Protein AF-A0A314Z401-F1 (afdb_monomer_lite)

Foldseek 3Di:
DDDDPPPPPVLPDPPPPDVVSVVVVVVVVVVQQADADWDQDPVPRDTDHDDPDGNVVVVVVVVVVVVVVVVVVCCVDPNNVVVVVVVPD

Sequence (89 aa):
MVQDDTLEETVSSVDIARQKNLNNLVKVGEELLKKLVSRVNSQTGIYEPAHQDTNEEALVRVAQILSRERKVREMRSPHGKAVAASNSN

pLDDT: mean 77.55, std 16.7, range [36.12, 97.12]

Radius of gyration: 20.81 Å; chains: 1; bounding box: 50×36×48 Å

Organism: NCBI:txid2094558

Structure (mmCIF, N/CA/C/O backbone):
data_AF-A0A314Z401-F1
#
_entry.id   AF-A0A314Z401-F1
#
loop_
_atom_site.group_PDB
_atom_site.id
_atom_site.type_symbol
_atom_site.label_atom_id
_atom_site.label_alt_id
_atom_site.label_comp_id
_atom_site.label_asym_id
_atom_site.label_entity_id
_atom_site.label_seq_id
_atom_site.pdbx_PDB_ins_code
_atom_site.Cartn_x
_atom_site.Cartn_y
_atom_site.Cartn_z
_atom_site.occupancy
_atom_site.B_iso_or_equiv
_atom_site.auth_seq_id
_atom_site.auth_comp_id
_atom_site.auth_asym_id
_atom_site.auth_atom_id
_atom_site.pdbx_PDB_model_num
ATOM 1 N N . MET A 1 1 ? -6.021 -7.043 -3.466 1.00 36.12 1 MET A N 1
ATOM 2 C CA . MET A 1 1 ? -7.301 -6.753 -2.796 1.00 36.12 1 MET A CA 1
ATOM 3 C C . MET A 1 1 ? -6.955 -6.541 -1.335 1.00 36.12 1 MET A C 1
ATOM 5 O O . MET A 1 1 ? -6.380 -7.448 -0.752 1.00 36.12 1 MET A O 1
ATOM 9 N N . VAL A 1 2 ? -7.132 -5.327 -0.818 1.00 40.97 2 VAL A N 1
ATOM 10 C CA . VAL A 1 2 ? -6.918 -5.006 0.601 1.00 40.97 2 VAL A CA 1
ATOM 11 C C . VAL A 1 2 ? -8.305 -4.940 1.219 1.00 40.97 2 VAL A C 1
ATOM 13 O O . VAL A 1 2 ? -9.143 -4.179 0.743 1.00 40.97 2 VAL A O 1
ATOM 16 N N . GLN A 1 3 ? -8.555 -5.791 2.204 1.00 56.72 3 GLN A N 1
ATOM 17 C CA . GLN A 1 3 ? -9.789 -5.830 2.975 1.00 56.72 3 GLN A CA 1
ATOM 18 C C . GLN A 1 3 ? -9.372 -6.111 4.423 1.00 56.72 3 GLN A C 1
ATOM 20 O O . GLN A 1 3 ? -8.444 -6.884 4.651 1.00 56.72 3 GLN A O 1
ATOM 25 N N . ASP A 1 4 ? -9.944 -5.375 5.370 1.00 58.44 4 ASP A N 1
ATOM 26 C CA . ASP A 1 4 ? -9.690 -5.531 6.804 1.00 58.44 4 ASP A CA 1
ATOM 27 C C . ASP A 1 4 ? -11.014 -5.971 7.431 1.00 58.44 4 ASP A C 1
ATOM 29 O O . ASP A 1 4 ? -11.998 -5.230 7.389 1.00 58.44 4 ASP A O 1
ATOM 33 N N . ASP A 1 5 ? -11.038 -7.194 7.957 1.00 61.59 5 ASP A N 1
ATOM 34 C CA . ASP A 1 5 ? -12.244 -7.836 8.494 1.00 61.59 5 ASP A CA 1
ATOM 35 C C . ASP A 1 5 ? -12.525 -7.442 9.955 1.00 61.59 5 ASP A C 1
ATOM 37 O O . ASP A 1 5 ? -13.475 -7.925 10.567 1.00 61.59 5 ASP A O 1
ATOM 41 N N . THR A 1 6 ? -11.723 -6.535 10.522 1.00 59.06 6 THR A N 1
ATOM 42 C CA . THR A 1 6 ? -11.894 -6.003 11.886 1.00 59.06 6 THR A CA 1
ATOM 43 C C . THR A 1 6 ? -12.724 -4.716 11.929 1.00 59.06 6 THR A C 1
ATOM 45 O O . THR A 1 6 ? -12.754 -4.017 12.942 1.00 59.06 6 THR A O 1
ATOM 48 N N . LEU A 1 7 ? -13.390 -4.364 10.827 1.00 57.16 7 LEU A N 1
ATOM 49 C CA . LEU A 1 7 ? -14.297 -3.223 10.776 1.00 57.16 7 LEU A CA 1
ATOM 50 C C . LEU A 1 7 ? -15.582 -3.563 11.540 1.00 57.16 7 LEU A C 1
ATOM 52 O O . LEU A 1 7 ? -16.440 -4.286 11.037 1.00 57.16 7 LEU A O 1
ATOM 56 N N . GLU A 1 8 ? -15.707 -3.038 12.763 1.00 58.25 8 GLU A N 1
ATOM 57 C CA . GLU A 1 8 ? -16.935 -3.138 13.558 1.00 58.25 8 GLU A CA 1
ATOM 58 C C . GLU A 1 8 ? -18.163 -2.720 12.734 1.00 58.25 8 GLU A C 1
ATOM 60 O O . GLU A 1 8 ? -18.116 -1.773 11.943 1.00 58.25 8 GLU A O 1
ATOM 65 N N . GLU A 1 9 ? -19.273 -3.420 12.978 1.00 54.22 9 GLU A N 1
ATOM 66 C CA . GLU A 1 9 ? -20.586 -3.370 12.313 1.00 54.22 9 GLU A CA 1
ATOM 67 C C . GLU A 1 9 ? -21.040 -1.957 11.880 1.00 54.22 9 GLU A C 1
ATOM 69 O O . GLU A 1 9 ? -21.622 -1.778 10.809 1.00 54.22 9 GLU A O 1
ATOM 74 N N . THR A 1 10 ? -20.671 -0.925 12.643 1.00 50.31 10 THR A N 1
ATOM 75 C CA . THR A 1 10 ? -20.983 0.492 12.398 1.00 50.31 10 THR A CA 1
ATOM 76 C C . THR A 1 10 ? -20.290 1.119 11.174 1.00 50.31 10 THR A C 1
ATOM 78 O O . THR A 1 10 ? -20.779 2.118 10.648 1.00 50.31 10 THR A O 1
ATOM 81 N N . VAL A 1 11 ? -19.165 0.568 10.708 1.00 51.50 11 VAL A N 1
ATOM 82 C CA . VAL A 1 11 ? -18.390 1.096 9.562 1.00 51.50 11 VAL A CA 1
ATOM 83 C C . VAL A 1 11 ? -18.789 0.412 8.244 1.00 51.50 11 VAL A C 1
ATOM 85 O O . VAL A 1 11 ? -18.508 0.931 7.165 1.00 51.50 11 VAL A O 1
ATOM 88 N N . SER A 1 12 ? -19.507 -0.716 8.323 1.00 50.03 12 SER A N 1
ATOM 89 C CA . SER A 1 12 ? -19.960 -1.512 7.168 1.00 50.03 12 SER A CA 1
ATOM 90 C C . SER A 1 12 ? -21.236 -0.984 6.492 1.00 50.03 12 SER A C 1
ATOM 92 O O . SER A 1 12 ? -21.604 -1.441 5.409 1.00 50.03 12 SER A O 1
ATOM 94 N N . SER A 1 13 ? -21.916 -0.005 7.101 1.00 51.62 13 SER A N 1
ATOM 95 C CA . SER A 1 13 ? -23.125 0.582 6.529 1.00 51.62 13 SER A CA 1
ATOM 96 C C . SER A 1 13 ? -22.776 1.565 5.414 1.00 51.62 13 SER A C 1
ATOM 98 O O . SER A 1 13 ? -22.311 2.685 5.645 1.00 51.62 13 SER A O 1
ATOM 100 N N . VAL A 1 14 ? -23.076 1.136 4.190 1.00 52.72 14 VAL A N 1
ATOM 101 C CA . VAL A 1 14 ? -23.021 1.916 2.945 1.00 52.72 14 VAL A CA 1
ATOM 102 C C . VAL A 1 14 ? -23.888 3.197 3.022 1.00 52.72 14 VAL A C 1
ATOM 104 O O . VAL A 1 14 ? -23.720 4.093 2.201 1.00 52.72 14 VAL A O 1
ATOM 107 N N . ASP A 1 15 ? -24.733 3.344 4.057 1.00 49.53 15 ASP A N 1
ATOM 108 C CA . ASP A 1 15 ? -25.685 4.448 4.264 1.00 49.53 15 ASP A CA 1
ATOM 109 C C . ASP A 1 15 ? -25.309 5.455 5.382 1.00 49.53 15 ASP A C 1
ATOM 111 O O . ASP A 1 15 ? -26.126 6.275 5.807 1.00 49.53 15 ASP A O 1
ATOM 115 N N . ILE A 1 16 ? -24.061 5.457 5.878 1.00 50.88 16 ILE A N 1
ATOM 116 C CA . ILE A 1 16 ? -23.593 6.431 6.890 1.00 50.88 16 ILE A CA 1
ATOM 117 C C . ILE A 1 16 ? -22.398 7.227 6.352 1.00 50.88 16 ILE A C 1
ATOM 119 O O . ILE A 1 16 ? -21.305 7.241 6.921 1.00 50.88 16 ILE A O 1
ATOM 123 N N . ALA A 1 17 ? -22.600 7.969 5.265 1.00 54.78 17 ALA A N 1
ATOM 124 C CA . ALA A 1 17 ? -21.662 8.996 4.804 1.00 54.78 17 ALA A CA 1
ATOM 125 C C . ALA A 1 17 ? -21.725 10.269 5.684 1.00 54.78 17 ALA A C 1
ATOM 127 O O . ALA A 1 17 ? -21.832 11.390 5.193 1.00 54.78 17 ALA A O 1
ATOM 128 N N . ARG A 1 18 ? -21.677 10.129 7.017 1.00 63.44 18 ARG A N 1
ATOM 129 C CA . ARG A 1 18 ? -21.386 11.265 7.909 1.00 63.44 18 ARG A CA 1
ATOM 130 C C . ARG A 1 18 ? -19.880 11.514 7.883 1.00 63.44 18 ARG A C 1
ATOM 132 O O . ARG A 1 18 ? -19.113 10.558 7.939 1.00 63.44 18 ARG A O 1
ATOM 139 N N . GLN A 1 19 ? -19.450 12.780 7.894 1.00 71.12 19 GLN A N 1
ATOM 140 C CA . GLN A 1 19 ? -18.030 13.183 7.867 1.00 71.12 19 GLN A CA 1
ATOM 141 C C . GLN A 1 19 ? -17.144 12.382 8.841 1.00 71.12 19 GLN A C 1
ATOM 143 O O . GLN A 1 19 ? -16.008 12.039 8.525 1.00 71.12 19 GLN A O 1
ATOM 148 N N . LYS A 1 20 ? -17.681 12.034 10.018 1.00 74.62 20 LYS A N 1
ATOM 149 C CA . LYS A 1 20 ? -17.000 11.208 11.023 1.00 74.62 20 LYS A CA 1
ATOM 150 C C . LYS A 1 20 ? -16.616 9.816 10.500 1.00 74.62 20 LYS A C 1
ATOM 152 O O . LYS A 1 20 ? -15.512 9.366 10.777 1.00 74.62 20 LYS A O 1
ATOM 157 N N . ASN A 1 21 ? -17.496 9.151 9.752 1.00 73.38 21 ASN A N 1
ATOM 158 C CA . ASN A 1 21 ? -17.237 7.814 9.218 1.00 73.38 21 ASN A CA 1
ATOM 159 C C . ASN A 1 21 ? -16.165 7.851 8.118 1.00 73.38 21 ASN A C 1
ATOM 161 O O . ASN A 1 21 ? -15.237 7.051 8.132 1.00 73.38 21 ASN A O 1
ATOM 165 N N . LEU A 1 22 ? -16.220 8.857 7.235 1.00 81.44 22 LEU A N 1
ATOM 166 C CA . LEU A 1 22 ? -15.194 9.070 6.207 1.00 81.44 22 LEU A CA 1
ATOM 167 C C . LEU A 1 22 ? -13.815 9.335 6.823 1.00 81.44 22 LEU A C 1
ATOM 169 O O . LEU A 1 22 ? -12.829 8.731 6.413 1.00 81.44 22 LEU A O 1
ATOM 173 N N . ASN A 1 23 ? -13.745 10.177 7.858 1.00 82.81 23 ASN A N 1
ATOM 174 C CA . ASN A 1 23 ? -12.490 10.440 8.563 1.00 82.81 23 ASN A CA 1
ATOM 175 C C . ASN A 1 23 ? -11.941 9.179 9.252 1.00 82.81 23 ASN A C 1
ATOM 177 O O . ASN A 1 23 ? -10.729 8.993 9.309 1.00 82.81 23 ASN A O 1
ATOM 181 N N . ASN A 1 24 ? -12.814 8.311 9.771 1.00 83.81 24 ASN A N 1
ATOM 182 C CA . ASN A 1 24 ? -12.395 7.038 10.354 1.00 83.81 24 ASN A CA 1
ATOM 183 C C . ASN A 1 24 ? -11.845 6.081 9.288 1.00 83.81 24 ASN A C 1
ATOM 185 O O . ASN A 1 24 ? -10.810 5.467 9.520 1.00 83.81 24 ASN A O 1
ATOM 189 N N . LEU A 1 25 ? -12.472 6.005 8.110 1.00 83.94 25 LEU A N 1
ATOM 190 C CA . LEU A 1 25 ? -11.973 5.191 6.997 1.00 83.94 25 LEU A CA 1
ATOM 191 C C . LEU A 1 25 ? -10.587 5.641 6.515 1.00 83.94 25 LEU A C 1
ATOM 193 O O . LEU A 1 25 ? -9.743 4.794 6.232 1.00 83.94 25 LEU A O 1
ATOM 197 N N . VAL A 1 26 ? -10.323 6.952 6.478 1.00 86.69 26 VAL A N 1
ATOM 198 C CA . VAL A 1 26 ? -8.981 7.478 6.164 1.00 86.69 26 VAL A CA 1
ATOM 199 C C . VAL A 1 26 ? -7.954 6.982 7.183 1.00 86.69 26 VAL A C 1
ATOM 201 O O . VAL A 1 26 ? -6.925 6.443 6.786 1.00 86.69 26 VAL A O 1
ATOM 204 N N . LYS A 1 27 ? -8.258 7.083 8.483 1.00 88.12 27 LYS A N 1
ATOM 205 C CA . LYS A 1 27 ? -7.359 6.606 9.547 1.00 88.12 27 LYS A CA 1
ATOM 206 C C . LYS A 1 27 ? -7.076 5.112 9.438 1.00 88.12 27 LYS A C 1
ATOM 208 O O . LYS A 1 27 ? -5.922 4.710 9.524 1.00 88.12 27 LYS A O 1
ATOM 213 N N . VAL A 1 28 ? -8.107 4.302 9.193 1.00 87.94 28 VAL A N 1
ATOM 214 C CA . VAL A 1 28 ? -7.939 2.857 8.976 1.00 87.94 28 VAL A CA 1
ATOM 215 C C . VAL A 1 28 ? -7.022 2.600 7.778 1.00 87.94 28 VAL A C 1
ATOM 217 O O . VAL A 1 28 ? -6.118 1.774 7.866 1.00 87.94 28 VAL A O 1
ATOM 220 N N . GLY A 1 29 ? -7.193 3.338 6.678 1.00 87.69 29 GLY A N 1
ATOM 221 C CA . GLY A 1 29 ? -6.302 3.255 5.519 1.00 87.69 29 GLY A CA 1
ATOM 222 C C . GLY A 1 29 ? -4.843 3.589 5.852 1.00 87.69 29 GLY A C 1
ATOM 223 O O . GLY A 1 29 ? -3.939 2.851 5.463 1.00 87.69 29 GLY A O 1
ATOM 224 N N . GLU A 1 30 ? -4.602 4.662 6.606 1.00 92.06 30 GLU A N 1
ATOM 225 C CA . GLU A 1 30 ? -3.259 5.069 7.048 1.00 92.06 30 GLU A CA 1
ATOM 226 C C . GLU A 1 30 ? -2.611 4.049 7.997 1.00 92.06 30 GLU A C 1
ATOM 228 O O . GLU A 1 30 ? -1.404 3.810 7.932 1.00 92.06 30 GLU A O 1
ATOM 233 N N . GLU A 1 31 ? -3.396 3.416 8.869 1.00 91.12 31 GLU A N 1
ATOM 234 C CA . GLU A 1 31 ? -2.922 2.342 9.744 1.00 91.12 31 GLU A CA 1
ATOM 235 C C . GLU A 1 31 ? -2.596 1.073 8.953 1.00 91.12 31 GLU A C 1
ATOM 237 O O . GLU A 1 31 ? -1.569 0.439 9.201 1.00 91.12 31 GLU A O 1
ATOM 242 N N . LEU A 1 32 ? -3.419 0.727 7.960 1.00 91.25 32 LEU 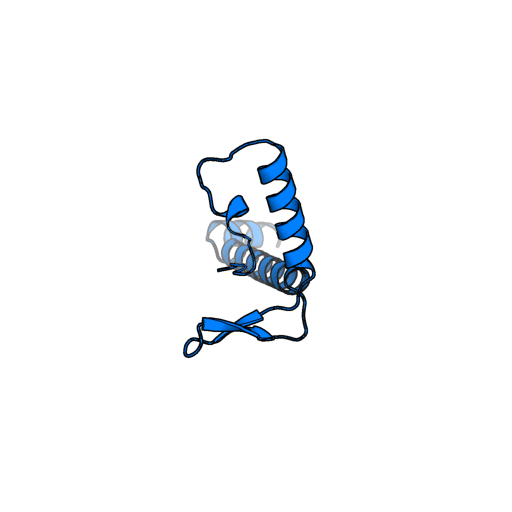A N 1
ATOM 243 C CA . LEU A 1 32 ? -3.192 -0.420 7.082 1.00 91.25 32 LEU A CA 1
ATOM 244 C C . LEU A 1 32 ? -1.875 -0.320 6.315 1.00 91.25 32 LEU A C 1
ATOM 246 O O . LEU A 1 32 ? -1.210 -1.341 6.139 1.00 91.25 32 LEU A O 1
ATOM 250 N N . LEU A 1 33 ? -1.467 0.882 5.904 1.00 92.44 33 LEU A N 1
ATOM 251 C CA . LEU A 1 33 ? -0.178 1.101 5.243 1.00 92.44 33 LEU A CA 1
ATOM 252 C C . LEU A 1 33 ? 1.008 0.676 6.122 1.00 92.44 33 LEU A C 1
ATOM 254 O O . LEU A 1 33 ? 1.978 0.126 5.606 1.00 92.44 33 LEU A O 1
ATOM 258 N N . LYS A 1 34 ? 0.899 0.853 7.444 1.00 91.81 34 LYS A N 1
ATOM 259 C CA . LYS A 1 34 ? 1.949 0.512 8.417 1.00 91.81 34 LYS A CA 1
ATOM 260 C C . LYS A 1 34 ? 1.935 -0.958 8.844 1.00 91.81 34 LYS A C 1
ATOM 262 O O . LYS A 1 34 ? 2.911 -1.426 9.426 1.00 91.81 34 LYS A O 1
ATOM 267 N N . LYS A 1 35 ? 0.845 -1.694 8.597 1.00 89.81 35 LYS A N 1
ATOM 268 C CA . LYS A 1 35 ? 0.768 -3.133 8.897 1.00 89.81 35 LYS A CA 1
ATOM 269 C C . LYS A 1 35 ? 1.627 -3.929 7.908 1.00 89.81 35 LYS A C 1
ATOM 271 O O . LYS A 1 35 ? 1.804 -3.525 6.757 1.00 89.81 35 LYS A O 1
ATOM 276 N N . LEU A 1 36 ? 2.127 -5.080 8.358 1.00 90.38 36 LEU A N 1
ATOM 277 C CA . LEU A 1 36 ? 2.821 -6.040 7.498 1.00 90.38 36 LEU A CA 1
ATOM 278 C C . LEU A 1 36 ? 1.901 -6.538 6.381 1.00 90.38 36 LEU A C 1
ATOM 280 O O . LEU A 1 36 ? 0.687 -6.652 6.568 1.00 90.38 36 LEU A O 1
ATOM 284 N N . VAL A 1 37 ? 2.492 -6.883 5.239 1.00 87.94 37 VAL A N 1
ATOM 285 C CA . VAL A 1 37 ? 1.771 -7.535 4.146 1.00 87.94 37 VAL A CA 1
ATOM 286 C C . VAL A 1 37 ? 1.203 -8.855 4.653 1.00 87.94 37 VAL A C 1
ATOM 288 O O . VAL A 1 37 ? 1.941 -9.774 5.021 1.00 87.94 37 VAL A O 1
ATOM 291 N N . SER A 1 38 ? -0.119 -8.955 4.634 1.00 86.00 38 SER A N 1
ATOM 292 C CA . SER A 1 38 ? -0.851 -10.167 4.966 1.00 86.00 38 SER A CA 1
ATOM 293 C C . SER A 1 38 ? -1.468 -10.790 3.715 1.00 86.00 38 SER A C 1
ATOM 295 O O . SER A 1 38 ? -1.782 -10.121 2.727 1.00 86.00 38 SER A O 1
ATOM 297 N N . ARG A 1 39 ? -1.631 -12.109 3.744 1.00 85.44 39 ARG A N 1
ATOM 298 C CA . ARG A 1 39 ? -2.349 -12.892 2.741 1.00 85.44 39 ARG A CA 1
ATOM 299 C C . ARG A 1 39 ? -3.528 -13.566 3.419 1.00 85.44 39 ARG A C 1
ATOM 301 O O . ARG A 1 39 ? -3.420 -13.984 4.563 1.00 85.44 39 ARG A O 1
ATOM 308 N N . VAL A 1 40 ? -4.643 -13.687 2.709 1.00 82.44 40 VAL A N 1
ATOM 309 C CA . VAL A 1 40 ? -5.769 -14.481 3.197 1.00 82.44 40 VAL A CA 1
ATOM 310 C C . VAL A 1 40 ? -5.479 -15.966 2.985 1.00 82.44 40 VAL A C 1
ATOM 312 O O . VAL A 1 40 ? -5.157 -16.400 1.872 1.00 82.44 40 VAL A O 1
ATOM 315 N N . ASN A 1 41 ? -5.592 -16.747 4.051 1.00 83.19 41 ASN A N 1
ATOM 316 C CA . ASN A 1 41 ? -5.550 -18.193 3.970 1.00 83.19 41 ASN A CA 1
ATOM 317 C C . ASN A 1 41 ? -6.836 -18.689 3.294 1.00 83.19 41 ASN A C 1
ATOM 319 O O . ASN A 1 41 ? -7.929 -18.502 3.821 1.00 83.19 41 ASN A O 1
ATOM 323 N N . SER A 1 42 ? -6.742 -19.326 2.126 1.00 82.00 42 SER A N 1
ATOM 324 C CA . SER A 1 42 ? -7.935 -19.713 1.352 1.00 82.00 42 SER A CA 1
ATOM 325 C C . SER A 1 42 ? -8.783 -20.810 2.007 1.00 82.00 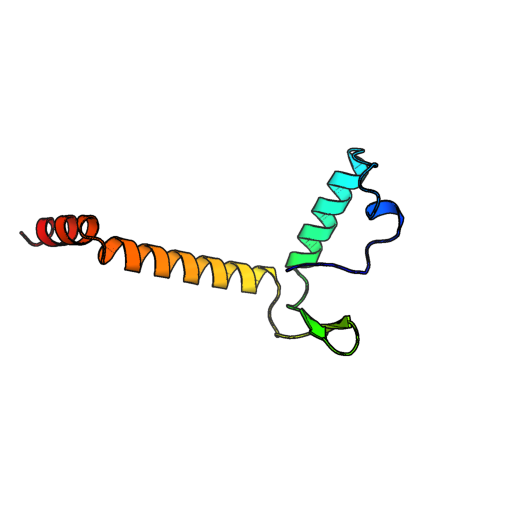42 SER A C 1
ATOM 327 O O . SER A 1 42 ? -9.927 -20.997 1.607 1.00 82.00 42 SER A O 1
ATOM 329 N N . GLN A 1 43 ? -8.240 -21.532 2.992 1.00 82.88 43 GLN A N 1
ATOM 330 C CA . GLN A 1 43 ? -8.952 -22.589 3.705 1.00 82.88 43 GLN A CA 1
ATOM 331 C C . GLN A 1 43 ? -9.683 -22.057 4.944 1.00 82.88 43 GLN A C 1
ATOM 333 O O . GLN A 1 43 ? -10.752 -22.566 5.277 1.00 82.88 43 GLN A O 1
ATOM 338 N N . THR A 1 44 ? -9.110 -21.063 5.632 1.00 85.62 44 THR A N 1
ATOM 339 C CA . THR A 1 44 ? -9.653 -20.532 6.896 1.00 85.62 44 THR A CA 1
ATOM 340 C C . THR A 1 44 ? -10.284 -19.147 6.761 1.00 85.62 44 THR A C 1
ATOM 342 O O . THR A 1 44 ? -11.034 -18.743 7.642 1.00 85.62 44 THR A O 1
ATOM 345 N N . GLY A 1 45 ? -9.993 -18.418 5.681 1.00 83.94 45 GLY A N 1
ATOM 346 C CA . GLY A 1 45 ? -10.427 -17.035 5.471 1.00 83.94 45 GLY A CA 1
ATOM 347 C C . GLY A 1 45 ? -9.678 -16.006 6.322 1.00 8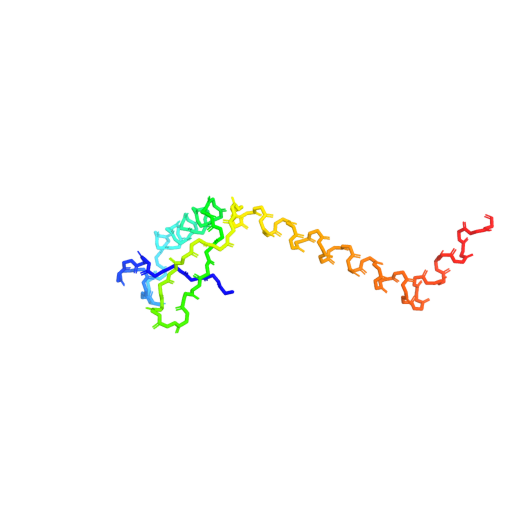3.94 45 GLY A C 1
ATOM 348 O O . GLY A 1 45 ? -10.001 -14.829 6.258 1.00 83.94 45 GLY A O 1
ATOM 349 N N . ILE A 1 46 ? -8.683 -16.421 7.112 1.00 85.69 46 ILE A N 1
ATOM 350 C CA . ILE A 1 46 ? -7.981 -15.544 8.057 1.00 85.69 46 ILE A CA 1
ATOM 351 C C . ILE A 1 46 ? -6.742 -14.932 7.399 1.00 85.69 46 ILE A C 1
ATOM 353 O O . ILE A 1 46 ? -6.037 -15.591 6.633 1.00 85.69 46 ILE A O 1
ATOM 357 N N . TYR A 1 47 ? -6.456 -13.674 7.732 1.00 81.25 47 TYR A N 1
ATOM 358 C CA . TYR A 1 47 ? -5.231 -12.993 7.328 1.00 81.25 47 TYR A CA 1
ATOM 359 C C . TYR A 1 47 ? -4.013 -13.492 8.106 1.00 81.25 47 TYR A C 1
ATOM 361 O O . TYR A 1 47 ? -3.964 -13.435 9.333 1.00 81.25 47 TYR A O 1
ATOM 369 N N . GLU A 1 48 ? -2.991 -13.914 7.372 1.00 84.38 48 GLU A N 1
ATOM 370 C CA . GLU A 1 48 ? -1.706 -14.369 7.894 1.00 84.38 48 GLU A CA 1
ATOM 371 C C . GLU A 1 48 ? -0.557 -13.532 7.306 1.00 84.38 48 GLU A C 1
ATOM 373 O O . GLU A 1 48 ? -0.636 -13.124 6.142 1.00 84.38 48 GLU A O 1
ATOM 378 N N . PRO A 1 49 ? 0.510 -13.229 8.072 1.00 83.00 49 PRO A N 1
ATOM 379 C CA . PRO A 1 49 ? 1.669 -12.514 7.543 1.00 83.00 49 PRO A CA 1
ATOM 380 C C . PRO A 1 49 ? 2.277 -13.261 6.353 1.00 83.00 49 PRO A C 1
ATOM 382 O O . PRO A 1 49 ? 2.595 -14.444 6.443 1.00 83.00 49 PRO A O 1
ATOM 385 N N . ALA A 1 50 ? 2.453 -12.562 5.236 1.00 86.44 50 ALA A N 1
ATOM 386 C CA . ALA A 1 50 ? 2.974 -13.135 3.997 1.00 86.44 50 ALA A CA 1
ATOM 387 C C . ALA A 1 50 ? 4.377 -12.627 3.652 1.00 86.44 50 ALA A C 1
ATOM 389 O O . ALA A 1 50 ? 5.083 -13.249 2.859 1.00 86.44 50 ALA A O 1
ATOM 390 N N . HIS A 1 51 ? 4.776 -11.491 4.226 1.00 85.50 51 HIS A N 1
ATOM 391 C CA . HIS A 1 51 ? 6.088 -10.889 4.032 1.00 85.50 51 HIS A CA 1
ATOM 392 C C . HIS A 1 51 ? 6.528 -10.142 5.295 1.00 85.50 51 HIS A C 1
ATOM 394 O O . HIS A 1 51 ? 5.710 -9.806 6.147 1.00 85.50 51 HIS A O 1
ATOM 400 N N . GLN A 1 52 ? 7.824 -9.850 5.389 1.00 88.69 52 GLN A N 1
ATOM 401 C CA . GLN A 1 52 ? 8.399 -9.042 6.471 1.00 88.69 52 GLN A CA 1
ATOM 402 C C . GLN A 1 52 ? 8.233 -7.530 6.268 1.00 88.69 52 GLN A C 1
ATOM 404 O O . GLN A 1 52 ? 8.575 -6.762 7.160 1.00 88.69 52 GLN A O 1
ATOM 409 N N . ASP A 1 53 ? 7.699 -7.113 5.120 1.00 88.81 53 ASP A N 1
ATOM 410 C CA . ASP A 1 53 ? 7.575 -5.696 4.780 1.00 88.81 53 ASP A CA 1
ATOM 411 C C . ASP A 1 53 ? 6.167 -5.202 5.087 1.00 88.81 53 ASP A C 1
ATOM 413 O O . ASP A 1 53 ? 5.202 -5.973 5.076 1.00 88.81 53 ASP A O 1
ATOM 417 N N . THR A 1 54 ? 6.048 -3.900 5.296 1.00 93.75 54 THR A N 1
ATOM 418 C CA . THR A 1 54 ? 4.768 -3.203 5.413 1.00 93.75 54 THR A CA 1
ATOM 419 C C . THR A 1 54 ? 4.058 -3.070 4.063 1.00 93.75 54 THR A C 1
ATOM 421 O O . THR A 1 54 ? 4.663 -3.173 2.988 1.00 93.75 54 THR A O 1
ATOM 424 N N . ASN A 1 55 ? 2.749 -2.814 4.101 1.00 91.38 55 ASN A N 1
ATOM 425 C CA . ASN A 1 55 ? 1.968 -2.534 2.896 1.00 91.38 55 ASN A CA 1
ATOM 426 C C . ASN A 1 55 ? 2.478 -1.284 2.160 1.00 91.38 55 ASN A C 1
ATOM 428 O O . ASN A 1 55 ? 2.505 -1.276 0.929 1.00 91.38 55 ASN A O 1
ATOM 432 N N . GLU A 1 56 ? 2.922 -0.255 2.885 1.00 93.31 56 GLU A N 1
ATOM 433 C CA . GLU A 1 56 ? 3.529 0.948 2.309 1.00 93.31 56 GLU A CA 1
ATOM 434 C C . GLU A 1 56 ? 4.770 0.614 1.472 1.00 93.31 56 GLU A C 1
ATOM 436 O O . GLU A 1 56 ? 4.840 0.956 0.288 1.00 93.31 56 GLU A O 1
ATOM 441 N N . GLU A 1 57 ? 5.724 -0.118 2.046 1.00 93.94 57 GLU A N 1
ATOM 442 C CA . GLU A 1 57 ? 6.960 -0.504 1.358 1.00 93.94 57 GLU A CA 1
ATOM 443 C C . GLU A 1 57 ? 6.673 -1.368 0.125 1.00 93.94 57 GLU A C 1
ATOM 445 O O . GLU A 1 57 ? 7.268 -1.171 -0.942 1.00 93.94 57 GLU A O 1
ATOM 450 N N . ALA A 1 58 ? 5.722 -2.300 0.240 1.00 93.62 58 ALA A N 1
ATOM 451 C CA . ALA A 1 58 ? 5.292 -3.129 -0.878 1.00 93.62 58 ALA A CA 1
ATOM 452 C C . ALA A 1 58 ? 4.677 -2.292 -2.013 1.00 93.62 58 ALA A C 1
ATOM 454 O O . ALA A 1 58 ? 5.019 -2.497 -3.182 1.00 93.62 58 ALA A O 1
ATOM 455 N N . LEU A 1 59 ? 3.824 -1.315 -1.689 1.00 95.44 59 LEU A N 1
ATOM 456 C CA . LEU A 1 59 ? 3.215 -0.410 -2.668 1.00 95.44 59 LEU A CA 1
ATOM 457 C C . LEU A 1 59 ? 4.257 0.473 -3.360 1.00 95.44 59 LEU A C 1
ATOM 459 O O . LEU A 1 59 ? 4.207 0.623 -4.584 1.00 95.44 59 LEU A O 1
ATOM 463 N N . VAL A 1 60 ? 5.240 0.996 -2.620 1.00 96.19 60 VAL A N 1
ATOM 464 C CA . VAL A 1 60 ? 6.356 1.762 -3.198 1.00 96.19 60 VAL A CA 1
ATOM 465 C C . VAL A 1 60 ? 7.129 0.910 -4.206 1.00 96.19 60 VAL A C 1
ATOM 467 O O . VAL A 1 60 ? 7.405 1.369 -5.319 1.00 96.19 60 VAL A O 1
ATOM 470 N N . ARG A 1 61 ? 7.434 -0.352 -3.876 1.00 95.06 61 ARG A N 1
ATOM 471 C CA . ARG A 1 61 ? 8.102 -1.265 -4.818 1.00 95.06 61 ARG A CA 1
ATOM 472 C C . ARG A 1 61 ? 7.268 -1.520 -6.067 1.00 95.06 61 ARG A C 1
ATOM 474 O O . ARG A 1 61 ? 7.803 -1.444 -7.173 1.00 95.06 61 ARG A O 1
ATOM 481 N N . VAL A 1 62 ? 5.969 -1.779 -5.918 1.00 95.19 62 VAL A N 1
ATOM 482 C CA . VAL A 1 62 ? 5.069 -1.973 -7.067 1.00 95.19 62 VAL A CA 1
A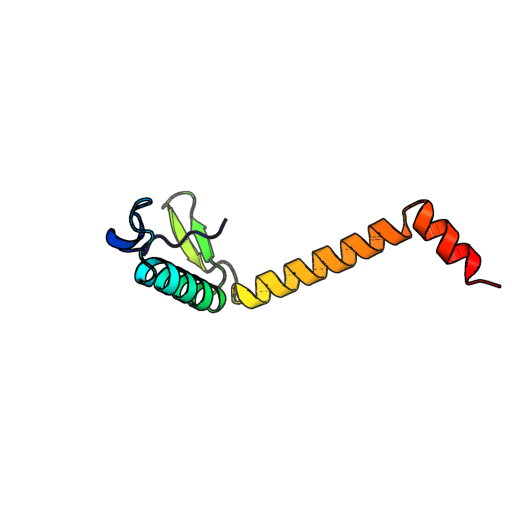TOM 483 C C . VAL A 1 62 ? 5.053 -0.726 -7.954 1.00 95.19 62 VAL A C 1
ATOM 485 O O . VAL A 1 62 ? 5.222 -0.840 -9.168 1.00 95.19 62 VAL A O 1
ATOM 488 N N . ALA A 1 63 ? 4.947 0.470 -7.370 1.00 97.12 63 ALA A N 1
ATOM 489 C CA . ALA A 1 63 ? 4.982 1.727 -8.115 1.00 97.12 63 ALA A CA 1
ATOM 490 C C . ALA A 1 63 ? 6.300 1.910 -8.891 1.00 97.12 63 ALA A C 1
ATOM 492 O O . ALA A 1 63 ? 6.289 2.326 -10.055 1.00 97.12 63 ALA A O 1
ATOM 493 N N . GLN A 1 64 ? 7.440 1.548 -8.294 1.00 96.62 64 GLN A N 1
ATOM 494 C CA . GLN A 1 64 ? 8.735 1.574 -8.979 1.00 96.62 64 GLN A CA 1
ATOM 495 C C . GLN A 1 64 ? 8.790 0.595 -10.158 1.00 96.62 64 GLN A C 1
ATOM 497 O O . GLN A 1 64 ? 9.267 0.973 -11.231 1.00 96.62 64 GLN A O 1
ATOM 502 N N . ILE A 1 65 ? 8.299 -0.637 -9.986 1.00 97.06 65 ILE A N 1
ATOM 503 C CA . ILE A 1 65 ? 8.251 -1.648 -11.054 1.00 97.06 65 ILE A CA 1
ATOM 504 C C . ILE A 1 65 ? 7.393 -1.142 -12.216 1.00 97.06 65 ILE A C 1
ATOM 506 O O . ILE A 1 65 ? 7.852 -1.136 -13.358 1.00 97.06 65 ILE A O 1
ATOM 510 N N . LEU A 1 66 ? 6.189 -0.642 -11.925 1.00 96.62 66 LEU A N 1
ATOM 511 C CA . LEU A 1 66 ? 5.275 -0.104 -12.935 1.00 96.62 66 LEU A CA 1
ATOM 512 C C . LEU A 1 66 ? 5.880 1.094 -13.680 1.00 96.62 66 LEU A C 1
ATOM 514 O O . LEU A 1 66 ? 5.778 1.181 -14.903 1.00 96.62 66 LEU A O 1
ATOM 518 N N . SER A 1 67 ? 6.561 1.993 -12.965 1.00 96.69 67 SER A N 1
ATOM 519 C CA . SER A 1 67 ? 7.250 3.142 -13.564 1.00 96.69 67 SER A CA 1
ATOM 520 C C . SER A 1 67 ? 8.376 2.714 -14.511 1.00 96.69 67 SER A C 1
ATOM 522 O O . SER A 1 67 ? 8.487 3.241 -15.621 1.00 96.69 67 SER A O 1
ATOM 524 N N . ARG A 1 68 ? 9.193 1.727 -14.114 1.00 95.62 68 ARG A N 1
ATOM 525 C CA . ARG A 1 68 ? 10.252 1.168 -14.972 1.00 95.62 68 ARG A CA 1
ATOM 526 C C . ARG A 1 68 ? 9.666 0.502 -16.213 1.00 95.62 68 ARG A C 1
ATOM 528 O O . ARG A 1 68 ? 10.116 0.791 -17.318 1.00 95.62 68 ARG A O 1
ATOM 535 N N . GLU A 1 69 ? 8.646 -0.331 -16.040 1.00 95.19 69 GLU A N 1
ATOM 536 C CA . GLU A 1 69 ? 7.986 -1.033 -17.142 1.00 95.19 69 GLU A CA 1
ATOM 537 C C . GLU A 1 69 ? 7.363 -0.054 -18.147 1.00 95.19 69 GLU A C 1
ATOM 539 O O . GLU A 1 69 ? 7.538 -0.211 -19.357 1.00 95.19 69 GLU A O 1
ATOM 544 N N . ARG A 1 70 ? 6.711 1.015 -17.668 1.00 94.06 70 ARG A N 1
ATOM 545 C CA . ARG A 1 70 ? 6.180 2.076 -18.535 1.00 94.06 70 ARG A CA 1
ATOM 546 C C . ARG A 1 70 ? 7.277 2.694 -19.404 1.00 94.06 70 ARG A C 1
ATOM 548 O O . ARG A 1 70 ? 7.120 2.742 -20.621 1.00 94.06 70 ARG A O 1
ATOM 555 N N . LYS A 1 71 ? 8.406 3.093 -18.804 1.00 93.25 71 LYS A N 1
ATOM 556 C CA . LYS A 1 71 ? 9.548 3.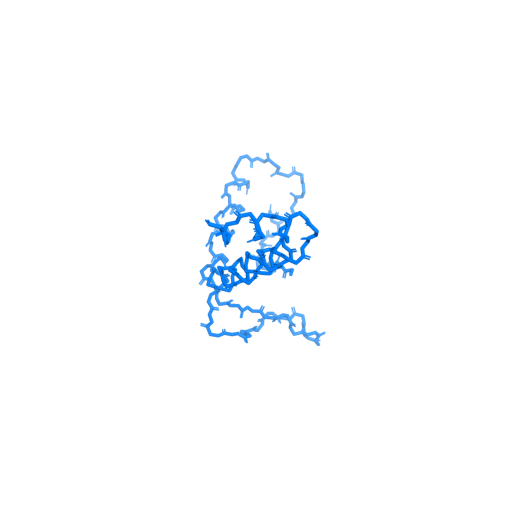672 -19.539 1.00 93.25 71 LYS A CA 1
ATOM 557 C C . LYS A 1 71 ? 10.091 2.712 -20.598 1.00 93.25 71 LYS A C 1
ATOM 559 O O . LYS A 1 71 ? 10.393 3.123 -21.714 1.00 93.25 71 LYS A O 1
ATOM 564 N N . VAL A 1 72 ? 10.199 1.422 -20.270 1.00 93.12 72 VAL A N 1
ATOM 565 C CA . VAL A 1 72 ? 10.650 0.395 -21.224 1.00 93.12 72 VAL A CA 1
ATOM 566 C C . VAL A 1 72 ? 9.700 0.300 -22.418 1.00 93.12 72 VAL A C 1
ATOM 568 O O . VAL A 1 72 ? 10.159 0.250 -23.562 1.00 93.12 72 VAL A O 1
ATOM 571 N N . ARG A 1 73 ? 8.384 0.311 -22.181 1.00 92.88 73 ARG A N 1
ATOM 572 C CA . ARG A 1 73 ? 7.379 0.287 -23.256 1.00 92.88 73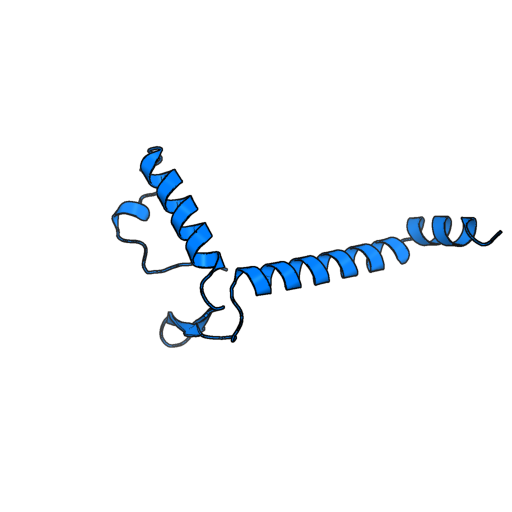 ARG A CA 1
ATOM 573 C C . ARG A 1 73 ? 7.424 1.542 -24.120 1.00 92.88 73 ARG A C 1
ATOM 575 O O . ARG A 1 73 ? 7.356 1.428 -25.341 1.00 92.88 73 ARG A O 1
ATOM 582 N N . GLU A 1 74 ? 7.594 2.711 -23.511 1.00 91.50 74 GLU A N 1
ATOM 583 C CA . GLU A 1 74 ? 7.728 3.986 -24.224 1.00 91.50 74 GLU A CA 1
ATOM 584 C C . GLU A 1 74 ? 8.957 3.995 -25.143 1.00 91.50 74 GLU A C 1
ATOM 586 O O . GLU A 1 74 ? 8.829 4.327 -26.318 1.00 91.50 74 GLU A O 1
ATOM 591 N N . MET A 1 75 ? 10.121 3.536 -24.669 1.00 86.25 75 MET A N 1
ATOM 592 C CA . MET A 1 75 ? 11.334 3.435 -25.499 1.00 86.25 75 MET A CA 1
ATOM 593 C C . MET A 1 75 ? 11.182 2.452 -26.667 1.00 86.25 75 MET A C 1
ATOM 595 O O . MET A 1 75 ? 11.732 2.667 -27.746 1.00 86.25 75 MET A O 1
ATOM 599 N N . ARG A 1 76 ? 10.444 1.355 -26.464 1.00 85.31 76 ARG A N 1
ATOM 600 C CA . ARG A 1 76 ? 10.209 0.335 -27.498 1.00 85.31 76 ARG A CA 1
ATOM 601 C C . ARG A 1 76 ? 9.123 0.734 -28.501 1.00 85.31 76 ARG A C 1
ATOM 603 O O . ARG A 1 76 ? 9.059 0.130 -29.574 1.00 85.31 76 ARG A O 1
ATOM 610 N N . SER A 1 77 ? 8.302 1.733 -28.174 1.00 81.50 77 SER A N 1
ATOM 611 C CA . SER A 1 77 ? 7.281 2.292 -29.062 1.00 81.50 77 SER A CA 1
ATOM 612 C C . SER A 1 77 ? 7.922 2.925 -30.307 1.00 81.50 77 SER A C 1
ATOM 614 O O . SER A 1 77 ? 9.010 3.499 -30.204 1.00 81.50 77 SER A O 1
ATOM 616 N N . PRO A 1 78 ? 7.262 2.895 -31.482 1.00 72.31 78 PRO A N 1
ATOM 617 C CA . PRO A 1 78 ? 7.735 3.583 -32.687 1.00 72.31 78 PRO A CA 1
ATOM 618 C C . PRO A 1 78 ? 8.086 5.063 -32.450 1.00 72.31 78 PRO A C 1
ATOM 620 O O . PRO A 1 78 ? 9.064 5.559 -33.002 1.00 72.31 78 PRO A O 1
ATOM 623 N N . HIS A 1 79 ? 7.348 5.737 -31.559 1.00 65.88 79 HIS A N 1
ATOM 624 C CA . HIS A 1 79 ? 7.603 7.126 -31.168 1.00 65.88 79 HIS A CA 1
ATOM 625 C C . HIS A 1 79 ? 8.882 7.283 -30.322 1.00 65.88 79 HIS A C 1
ATOM 627 O O . HIS A 1 79 ? 9.623 8.243 -30.508 1.00 65.88 79 HIS A O 1
ATOM 633 N N . GLY A 1 80 ? 9.188 6.328 -29.435 1.00 59.81 80 GLY A N 1
ATOM 634 C CA . GLY A 1 80 ? 10.415 6.338 -28.628 1.00 59.81 80 GLY A CA 1
ATOM 635 C C . GLY A 1 80 ? 11.672 6.034 -29.447 1.00 59.81 80 GLY A C 1
ATOM 636 O O . GLY A 1 80 ? 12.716 6.648 -29.229 1.00 59.81 80 GLY A O 1
ATOM 637 N N . LYS A 1 81 ? 11.561 5.156 -30.453 1.00 57.59 81 LYS A N 1
ATOM 638 C CA . LYS A 1 81 ? 12.651 4.868 -31.401 1.00 57.59 81 LYS A CA 1
ATOM 639 C C . LYS A 1 81 ? 13.041 6.087 -32.246 1.00 57.59 81 LYS A C 1
ATOM 641 O O . LYS A 1 81 ? 14.227 6.285 -32.491 1.00 57.59 81 LYS A O 1
ATOM 646 N N . ALA A 1 82 ? 12.071 6.910 -32.652 1.00 58.06 82 ALA A N 1
ATOM 647 C CA . ALA A 1 82 ? 12.326 8.139 -33.409 1.00 58.06 82 ALA A CA 1
ATOM 648 C C . ALA A 1 82 ? 13.090 9.193 -32.581 1.00 58.06 82 ALA A C 1
ATOM 650 O O . ALA A 1 82 ? 14.034 9.800 -33.080 1.00 58.06 82 ALA A O 1
ATOM 651 N N . VAL A 1 83 ? 12.744 9.360 -31.297 1.00 60.69 83 VAL A N 1
ATOM 652 C CA . VAL A 1 83 ? 13.446 10.282 -30.379 1.00 60.69 83 VAL A CA 1
ATOM 653 C C . VAL A 1 83 ? 14.866 9.790 -30.059 1.00 60.69 83 VAL A C 1
ATOM 655 O O . VAL A 1 83 ? 15.799 10.587 -30.023 1.00 60.69 83 VAL A O 1
ATOM 658 N N . ALA A 1 84 ? 15.069 8.480 -29.891 1.00 59.44 84 ALA A N 1
ATOM 659 C CA . ALA A 1 84 ? 16.400 7.912 -29.655 1.00 59.44 84 ALA A CA 1
ATOM 660 C C . ALA A 1 84 ? 17.350 8.079 -30.861 1.00 59.44 84 ALA A C 1
ATOM 662 O O . ALA A 1 84 ? 18.535 8.352 -30.676 1.00 59.44 84 ALA A O 1
ATOM 663 N N . ALA A 1 85 ? 16.832 7.971 -32.090 1.00 58.72 85 ALA A N 1
ATOM 664 C CA . ALA A 1 85 ? 17.607 8.189 -33.315 1.00 58.72 85 ALA A CA 1
ATOM 665 C C . ALA A 1 85 ? 17.987 9.669 -33.538 1.00 58.72 85 ALA A C 1
ATOM 667 O O . ALA A 1 85 ? 19.027 9.948 -34.126 1.00 58.72 85 ALA A O 1
ATOM 668 N N . SER A 1 86 ? 17.184 10.613 -33.034 1.00 59.69 86 SER A N 1
ATOM 669 C CA . SER A 1 86 ? 17.444 12.060 -33.113 1.00 59.69 86 SER A CA 1
ATOM 670 C C . SER A 1 86 ? 18.589 12.538 -32.211 1.00 59.69 86 SER A C 1
ATOM 672 O O . SER A 1 86 ? 19.207 13.553 -32.514 1.00 59.69 86 SER A O 1
ATOM 674 N N . ASN A 1 87 ? 18.866 11.846 -31.102 1.00 59.06 87 ASN A N 1
ATOM 675 C CA . ASN A 1 87 ? 19.847 12.280 -30.094 1.00 59.06 87 ASN A CA 1
ATOM 676 C C . ASN A 1 87 ? 21.265 11.718 -30.323 1.00 59.06 87 ASN A C 1
ATOM 678 O O . ASN A 1 87 ? 22.111 11.837 -29.443 1.00 59.06 87 ASN A O 1
ATOM 682 N N . SER A 1 88 ? 21.513 11.067 -31.466 1.00 62.53 88 SER A N 1
ATOM 683 C CA . SER A 1 88 ? 22.800 10.430 -31.800 1.00 62.53 88 SER A CA 1
ATOM 684 C C . SER A 1 88 ? 23.609 11.186 -32.872 1.00 62.53 88 SER A C 1
ATOM 686 O O . SER A 1 88 ? 24.500 10.587 -33.469 1.00 62.53 88 SER A O 1
ATOM 688 N N . ASN A 1 89 ? 23.299 12.466 -33.118 1.00 46.22 89 ASN A N 1
ATOM 689 C CA . ASN A 1 89 ? 24.042 13.366 -34.015 1.00 46.22 89 ASN A CA 1
ATOM 690 C C . ASN A 1 89 ? 24.790 14.444 -33.231 1.00 46.22 89 ASN A C 1
ATOM 692 O O . ASN A 1 89 ? 24.196 14.969 -32.262 1.00 46.22 89 ASN A O 1
#

Secondary structure (DSSP, 8-state):
----TT--GGGS-TT---HHHHHHHHHHHHHHHHSEEEEE-TTT--EEEEEEEEHHHHHHHHHHHHHHHHHHHHHHSHHHHHHHHHTT-